Protein AF-A0A170WCL1-F1 (afdb_monomer_lite)

InterPro domains:
  IPR000413 Integrin alpha chain [PR01185] (36-60)
  IPR000413 Integrin alpha chain [PR01185] (95-116)
  IPR000413 Integrin alpha chain [PR01185] (122-141)
  IPR013517 FG-GAP repeat [PF01839] (44-70)
  IPR013517 FG-GAP repeat [PF01839] (95-117)
  IPR013519 Integrin alpha beta-propellor [PS51470] (24-79)
  IPR013519 Integrin alpha beta-propellor [PS51470] (80-143)
  IPR013519 Integrin alpha beta-propellor [SM00191] (33-86)
  IPR013519 Integrin alpha beta-propellor [SM00191] (91-137)
  IPR028994 Integrin alpha, N-terminal [G3DSA:2.130.10.130] (1-134)
  IPR028994 Integrin alpha, N-terminal [SSF69318] (4-130)

Secondary structure (DSSP, 8-state):
--TT---EEEE----SSTTHHHHSPPEEEEPPTTS-TTSEEEEEE-SSSSSS-EEEEEETTSTT-EEEEE---TT----S-SEEEEGGGGT-SSTTSEEEEEE-SSSSSS-EEEEEETTTTEEEEEEEPPP---------TT------TT---------------EEE--

Radius of gyration: 20.34 Å; chains: 1; bounding box: 49×51×59 Å

Foldseek 3Di:
DPQQFQAKDWAQDDPVDPQRRPPDGTDIEGDGGPQNKQLEKEWAQQQLPPPFIKMWIWRQRPPQIKIFIWHADPVRDTHHGLDIDDVVVVPAHSKQNYKYWDDQPPPPPGIWIWIDRVVRPDIFIWHKDDWDWDFDDDDPPPDPDPPDVPDDDDDDDGDTDRRIDTDGDD

Organism: Triatoma infestans (NCBI:txid30076)

pLDDT: mean 81.42, std 19.7, range [36.62, 98.62]

Sequence (170 aa):
FDNNGGGAIYIYLNLNSECSLKCQPPIKIIGQPESRYGIAITNLGDINKDGFEDIAVGAPYEASGKVYIYLGSRNGTITEPSQIIHGSDYNLETFGYSLSGGLDMDNNGYPDLLIGAFESSSVVLLRTRPIIELTTTAGPESALTRIDPNKTVVKEIHYQILLVLLFVSM

Structure (mmCIF, N/CA/C/O backbone):
data_AF-A0A170WCL1-F1
#
_entry.id   AF-A0A170WCL1-F1
#
loop_
_atom_site.group_PDB
_atom_site.id
_atom_site.type_symbol
_atom_site.label_atom_id
_atom_site.label_alt_id
_atom_site.label_comp_id
_atom_site.label_asym_id
_atom_site.label_entity_id
_atom_site.label_seq_id
_atom_site.pdbx_PDB_ins_code
_atom_site.Cartn_x
_atom_site.Cartn_y
_atom_site.Cartn_z
_atom_site.occupancy
_atom_site.B_iso_or_equiv
_atom_site.auth_seq_id
_atom_site.auth_comp_id
_atom_site.auth_asym_id
_atom_site.auth_atom_id
_atom_site.pdbx_PDB_model_num
ATOM 1 N N . 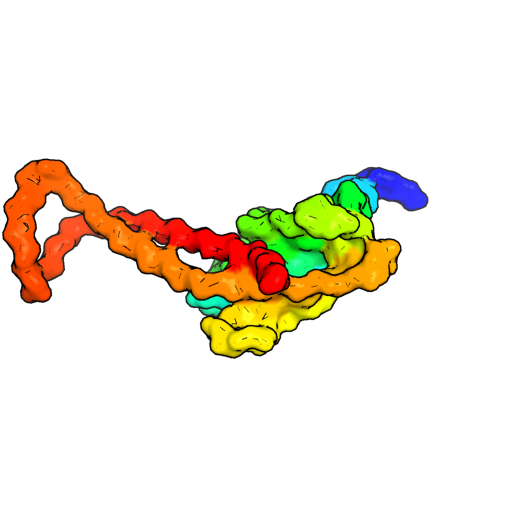PHE A 1 1 ? 20.870 10.733 -11.230 1.00 48.69 1 PHE A N 1
ATOM 2 C CA . PHE A 1 1 ? 19.953 10.273 -10.175 1.00 48.69 1 PHE A CA 1
ATOM 3 C C . PHE A 1 1 ? 20.793 9.425 -9.247 1.00 48.69 1 PHE A C 1
ATOM 5 O O . PHE A 1 1 ? 21.540 8.608 -9.771 1.00 48.69 1 PHE A O 1
ATOM 12 N N . ASP A 1 2 ? 20.825 9.703 -7.942 1.00 53.16 2 ASP A N 1
ATOM 13 C CA . ASP A 1 2 ? 21.445 8.723 -7.049 1.00 53.16 2 ASP A CA 1
ATOM 14 C C . ASP A 1 2 ? 20.539 7.484 -7.044 1.00 53.16 2 ASP A C 1
ATOM 16 O O . ASP A 1 2 ? 19.315 7.605 -7.014 1.00 53.16 2 ASP A O 1
ATOM 20 N N . ASN A 1 3 ? 21.132 6.304 -7.177 1.00 56.25 3 ASN A N 1
ATOM 21 C CA . ASN A 1 3 ? 20.412 5.032 -7.148 1.00 56.25 3 ASN A CA 1
ATOM 22 C C . ASN A 1 3 ? 20.160 4.566 -5.699 1.00 56.25 3 ASN A C 1
ATOM 24 O O . ASN A 1 3 ? 19.864 3.402 -5.453 1.00 56.25 3 ASN A O 1
ATOM 28 N N . ASN A 1 4 ? 20.288 5.468 -4.719 1.00 66.19 4 ASN A N 1
ATOM 29 C CA . ASN A 1 4 ? 20.149 5.142 -3.302 1.00 66.19 4 ASN A CA 1
ATOM 30 C C . ASN A 1 4 ? 18.749 5.487 -2.765 1.00 66.19 4 ASN A C 1
ATOM 32 O O . ASN A 1 4 ? 18.366 5.000 -1.702 1.00 66.19 4 ASN A O 1
ATOM 36 N N . GLY A 1 5 ? 17.977 6.317 -3.473 1.00 81.62 5 GLY A N 1
ATOM 37 C CA . GLY A 1 5 ? 16.616 6.691 -3.093 1.00 81.62 5 GLY A CA 1
ATOM 38 C C . GLY A 1 5 ? 15.549 5.692 -3.554 1.00 81.62 5 GLY A C 1
ATOM 39 O O . GLY A 1 5 ? 15.369 5.466 -4.747 1.00 81.62 5 GLY A O 1
ATOM 40 N N . GLY A 1 6 ? 14.780 5.147 -2.610 1.00 89.69 6 GLY A N 1
ATOM 41 C CA . GLY A 1 6 ? 13.634 4.274 -2.889 1.00 89.69 6 GLY A CA 1
ATOM 42 C C . GLY A 1 6 ? 12.323 4.977 -3.226 1.00 89.69 6 GLY A C 1
ATOM 43 O O . GLY A 1 6 ? 11.389 4.353 -3.708 1.00 89.69 6 GLY A O 1
ATOM 44 N N . GLY A 1 7 ? 12.247 6.285 -2.990 1.00 95.12 7 GLY A N 1
ATOM 45 C CA . GLY A 1 7 ? 10.975 6.991 -2.861 1.00 95.12 7 GLY A CA 1
ATOM 46 C C . GLY A 1 7 ? 10.496 7.009 -1.408 1.00 95.12 7 GLY A C 1
ATOM 47 O O . GLY A 1 7 ? 11.031 6.318 -0.536 1.00 95.12 7 GLY A O 1
ATOM 48 N N . ALA A 1 8 ? 9.542 7.887 -1.122 1.00 95.38 8 ALA A N 1
ATOM 49 C CA . ALA A 1 8 ? 8.999 8.066 0.215 1.00 95.38 8 ALA A CA 1
ATOM 50 C C . ALA A 1 8 ? 7.587 8.644 0.141 1.00 95.38 8 ALA A C 1
ATOM 52 O O . ALA A 1 8 ? 7.288 9.434 -0.756 1.00 95.38 8 ALA A O 1
ATOM 53 N N . ILE A 1 9 ? 6.767 8.315 1.137 1.00 95.19 9 ILE A N 1
ATOM 54 C CA . ILE A 1 9 ? 5.507 9.013 1.397 1.00 95.19 9 ILE A CA 1
ATOM 55 C C . ILE A 1 9 ? 5.646 9.893 2.639 1.00 95.19 9 ILE A C 1
ATOM 57 O O . ILE A 1 9 ? 6.441 9.607 3.541 1.00 95.19 9 ILE A O 1
ATOM 61 N N . TYR A 1 10 ? 4.856 10.962 2.670 1.00 93.19 10 TYR A N 1
ATOM 62 C CA . TYR A 1 10 ? 4.784 11.906 3.778 1.00 93.19 10 TYR A CA 1
ATOM 63 C C . TYR A 1 10 ? 3.326 12.043 4.204 1.00 93.19 10 TYR A C 1
ATOM 65 O O . TYR A 1 10 ? 2.481 12.419 3.393 1.00 93.19 10 TYR A O 1
ATOM 73 N N . ILE A 1 11 ? 3.033 11.744 5.467 1.00 89.88 11 ILE A N 1
ATOM 74 C CA . ILE A 1 11 ? 1.688 11.843 6.034 1.00 89.88 11 ILE A CA 1
ATOM 75 C C . ILE A 1 11 ? 1.626 13.098 6.895 1.00 89.88 11 ILE A C 1
ATOM 77 O O . ILE A 1 11 ? 2.402 13.264 7.839 1.00 89.88 11 ILE A O 1
ATOM 81 N N . TYR A 1 12 ? 0.682 13.972 6.565 1.00 88.12 12 TYR A N 1
ATOM 82 C CA . TYR A 1 12 ? 0.410 15.202 7.293 1.00 88.12 12 TYR A CA 1
ATOM 83 C C . TYR A 1 12 ? -0.936 15.071 8.002 1.00 88.12 12 TYR A C 1
ATOM 85 O O . TYR A 1 12 ? -1.974 14.964 7.352 1.00 88.12 12 TYR A O 1
ATOM 93 N N . LEU A 1 13 ? -0.923 15.080 9.334 1.00 83.69 13 LEU A N 1
ATOM 94 C CA . LEU A 1 13 ? -2.132 14.915 10.137 1.00 83.69 13 LEU A CA 1
ATOM 95 C C . LEU A 1 13 ? -2.728 16.276 10.500 1.00 83.69 13 LEU A C 1
ATOM 97 O O . LEU A 1 13 ? -2.073 17.120 11.115 1.00 83.69 13 LEU A O 1
ATOM 101 N N . ASN A 1 14 ? -3.999 16.485 10.153 1.00 81.25 14 ASN A N 1
ATOM 102 C CA . ASN A 1 14 ? -4.737 17.654 10.610 1.00 81.25 14 ASN A CA 1
ATOM 103 C C . ASN A 1 14 ? -5.439 17.363 11.945 1.00 81.25 14 ASN A C 1
ATOM 105 O O . ASN A 1 14 ? -6.555 16.856 11.973 1.00 81.25 14 ASN A O 1
ATOM 109 N N . LEU A 1 15 ? -4.790 17.712 13.055 1.00 77.56 15 LEU A N 1
ATOM 110 C CA . LEU A 1 15 ? -5.300 17.468 14.410 1.00 77.56 15 LEU A CA 1
ATOM 111 C C . LEU A 1 15 ? -6.312 18.512 14.922 1.00 77.56 15 LEU A C 1
ATOM 113 O O . LEU A 1 15 ? -6.608 18.518 16.114 1.00 77.56 15 LEU A O 1
ATOM 117 N N . ASN A 1 16 ? -6.819 19.413 14.069 1.00 71.19 16 ASN A N 1
ATOM 118 C CA . ASN A 1 16 ? -7.758 20.484 14.450 1.00 71.19 16 ASN A CA 1
ATOM 119 C C . ASN A 1 16 ? -7.308 21.328 15.666 1.00 71.19 16 ASN A C 1
ATOM 121 O O . ASN A 1 16 ? -8.126 21.927 16.361 1.00 71.19 16 ASN A O 1
ATOM 125 N N . SER A 1 17 ? -6.000 21.389 15.918 1.00 71.12 17 SER A N 1
ATOM 126 C CA . SER A 1 17 ? -5.374 22.330 16.840 1.00 71.12 17 SER A CA 1
ATOM 127 C C . SER A 1 17 ? -4.935 23.574 16.067 1.00 71.12 17 SER A C 1
ATOM 129 O O . SER A 1 17 ? -4.720 23.512 14.854 1.00 71.12 17 SER A O 1
ATOM 131 N N . GLU A 1 18 ? -4.741 24.703 16.754 1.00 69.69 18 GLU A N 1
ATOM 132 C CA . GLU A 1 18 ? -4.270 25.955 16.130 1.00 69.69 18 GLU A CA 1
ATOM 133 C C . GLU A 1 18 ? -2.926 25.804 15.378 1.00 69.69 18 GLU A C 1
ATOM 135 O O . GLU A 1 18 ? -2.538 26.690 14.617 1.00 69.69 18 GLU A O 1
ATOM 140 N N . CYS A 1 19 ? -2.222 24.674 15.538 1.00 69.00 19 CYS A N 1
ATOM 141 C CA . CYS A 1 19 ? -0.988 24.377 14.825 1.00 69.00 19 CYS A CA 1
ATOM 142 C C . CYS A 1 19 ? -0.841 22.898 14.409 1.00 69.00 19 CYS A C 1
ATOM 144 O O . CYS A 1 19 ? 0.097 22.222 14.828 1.00 69.00 19 CYS A O 1
ATOM 146 N N . SER A 1 20 ? -1.738 22.380 13.566 1.00 67.50 20 SER A N 1
ATOM 147 C CA . SER A 1 20 ? -1.644 20.994 13.077 1.00 67.50 20 SER A CA 1
ATOM 148 C C . SER A 1 20 ? -0.517 20.788 12.048 1.00 67.50 20 SER A C 1
ATOM 150 O O . SER A 1 20 ? 0.471 20.119 12.333 1.00 67.50 20 SER A O 1
ATOM 152 N N . LEU A 1 21 ? -0.598 21.432 10.878 1.00 70.31 21 LEU A N 1
ATOM 153 C CA . LEU A 1 21 ? 0.329 21.199 9.753 1.00 70.31 21 LEU A CA 1
ATOM 154 C C . LEU A 1 21 ? 1.689 21.909 9.871 1.00 70.31 21 LEU A C 1
ATOM 156 O O . LEU A 1 21 ? 2.626 21.564 9.156 1.00 70.31 21 LEU A O 1
ATOM 160 N N . LYS A 1 22 ? 1.798 22.935 10.724 1.00 71.50 22 LYS A N 1
ATOM 161 C CA . LYS A 1 22 ? 3.018 23.757 10.850 1.00 71.50 22 LYS A CA 1
ATOM 162 C C . LYS A 1 22 ? 3.944 23.320 11.984 1.00 71.50 22 LYS A C 1
ATOM 164 O O . LYS A 1 22 ? 5.143 23.556 11.886 1.00 71.50 22 LYS A O 1
ATOM 169 N N . CYS A 1 23 ? 3.402 22.736 13.054 1.00 74.06 23 CYS A N 1
ATOM 170 C CA . CYS A 1 23 ? 4.167 22.431 14.266 1.00 74.06 23 CYS A CA 1
ATOM 171 C C . CYS A 1 23 ? 4.523 20.951 14.417 1.00 74.06 23 CYS A C 1
ATOM 173 O O . CYS A 1 23 ? 5.372 20.629 15.246 1.00 74.06 23 CYS A O 1
ATOM 175 N N . GLN A 1 24 ? 3.898 20.054 13.650 1.00 78.88 24 GLN A N 1
ATOM 176 C CA . GLN A 1 24 ? 4.225 18.634 13.690 1.00 78.88 24 GLN A CA 1
ATOM 177 C C . GLN A 1 24 ? 4.980 18.220 12.426 1.00 78.88 24 GLN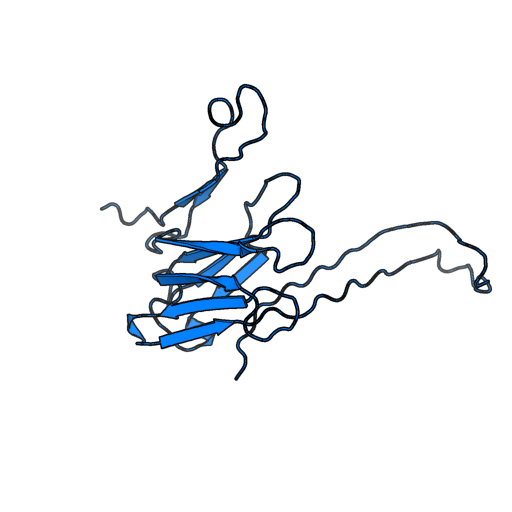 A C 1
ATOM 179 O O . GLN A 1 24 ? 4.509 18.499 11.320 1.00 78.88 24 GLN A O 1
ATOM 184 N N . PRO A 1 25 ? 6.152 17.574 12.559 1.00 85.31 25 PRO A N 1
ATOM 185 C CA . PRO A 1 25 ? 6.816 16.991 11.406 1.00 85.31 25 PRO A CA 1
ATOM 186 C C . PRO A 1 25 ? 5.922 15.895 10.802 1.00 85.31 25 PRO A C 1
ATOM 188 O O . PRO A 1 25 ? 5.272 15.164 11.554 1.00 85.31 25 PRO A O 1
ATOM 191 N N . PRO A 1 26 ? 5.882 15.758 9.465 1.00 88.75 26 PRO A N 1
ATOM 192 C CA . PRO A 1 26 ? 5.130 14.683 8.842 1.00 88.75 26 PRO A CA 1
ATOM 193 C C . PRO A 1 26 ? 5.733 13.330 9.210 1.00 88.75 26 PRO A C 1
ATOM 195 O O . PRO A 1 26 ? 6.951 13.196 9.375 1.00 88.75 26 PRO A O 1
ATOM 198 N N . ILE A 1 27 ? 4.887 12.306 9.253 1.00 89.44 27 ILE A N 1
ATOM 199 C CA . ILE A 1 27 ? 5.366 10.926 9.299 1.00 89.44 27 ILE A CA 1
ATOM 200 C C . ILE A 1 27 ? 5.972 10.631 7.928 1.00 89.44 27 ILE A C 1
ATOM 202 O O . ILE A 1 27 ? 5.307 10.785 6.904 1.00 89.44 27 ILE A O 1
ATOM 206 N N . LYS A 1 28 ? 7.247 10.241 7.906 1.00 92.56 28 LYS A N 1
ATOM 207 C CA . LYS A 1 28 ? 7.979 9.898 6.686 1.00 92.56 28 LYS A CA 1
ATOM 208 C C . LYS A 1 28 ? 8.219 8.396 6.647 1.00 92.56 28 LYS A C 1
ATOM 210 O O . LYS A 1 28 ? 8.882 7.868 7.535 1.00 92.56 28 LYS A O 1
ATOM 215 N N . ILE A 1 29 ? 7.758 7.747 5.583 1.00 93.94 29 ILE A N 1
ATOM 216 C CA . ILE A 1 29 ? 8.002 6.322 5.329 1.00 93.94 29 ILE A CA 1
ATOM 217 C C . ILE A 1 29 ? 8.821 6.209 4.048 1.00 93.94 29 ILE A C 1
ATOM 219 O O . ILE A 1 29 ? 8.459 6.799 3.030 1.00 93.94 29 ILE A O 1
ATOM 223 N N . ILE A 1 30 ? 9.942 5.495 4.116 1.00 94.38 30 ILE A N 1
ATOM 224 C CA . ILE A 1 30 ? 10.918 5.370 3.029 1.00 94.38 30 ILE A CA 1
ATOM 225 C C . ILE A 1 30 ? 10.843 3.948 2.475 1.00 94.38 30 ILE A C 1
ATOM 227 O O . ILE A 1 30 ? 10.903 2.993 3.246 1.00 94.38 30 ILE A O 1
ATOM 231 N N . GLY A 1 31 ? 10.729 3.815 1.155 1.00 95.00 31 GLY A N 1
ATOM 232 C CA . GLY A 1 31 ? 10.762 2.511 0.494 1.00 95.00 31 GLY A CA 1
ATOM 233 C C . GLY A 1 31 ? 12.174 1.999 0.237 1.00 95.00 31 GLY A C 1
ATOM 234 O O . GLY A 1 31 ? 13.159 2.724 0.404 1.00 95.00 31 GLY A O 1
ATOM 235 N N . GLN A 1 32 ? 12.276 0.750 -0.221 1.00 94.94 32 GLN A N 1
ATOM 236 C CA . GLN A 1 32 ? 13.562 0.165 -0.607 1.00 94.94 32 GLN A CA 1
ATOM 237 C C . GLN A 1 32 ? 14.193 0.932 -1.775 1.00 94.94 32 GLN A C 1
ATOM 239 O O . GLN A 1 32 ? 13.450 1.430 -2.624 1.00 94.94 32 GLN A O 1
ATOM 244 N N . PRO A 1 33 ? 15.531 1.020 -1.866 1.00 95.12 33 PRO A N 1
ATOM 245 C CA . PRO A 1 33 ? 16.216 1.658 -2.990 1.00 95.12 33 PRO A CA 1
ATOM 246 C C . PRO A 1 33 ? 15.674 1.206 -4.351 1.00 95.12 33 PRO A C 1
ATOM 248 O O . PRO A 1 33 ? 15.312 0.046 -4.523 1.00 95.12 33 PRO A O 1
ATOM 251 N N . GLU A 1 34 ? 15.585 2.141 -5.299 1.00 93.88 34 GLU A N 1
ATOM 252 C CA . GLU A 1 34 ? 15.120 1.910 -6.679 1.00 93.88 34 GLU A CA 1
ATOM 253 C C . GLU A 1 34 ? 13.654 1.440 -6.843 1.00 93.88 34 GLU A C 1
ATOM 255 O O . GLU A 1 34 ? 13.166 1.371 -7.968 1.00 93.88 34 GLU A O 1
ATOM 260 N N . SER A 1 35 ? 12.898 1.229 -5.758 1.00 96.44 35 SER A N 1
ATOM 261 C CA . SER A 1 35 ? 11.514 0.720 -5.808 1.00 96.44 35 SER A CA 1
ATOM 262 C C . SER A 1 35 ? 10.473 1.681 -6.398 1.00 96.44 35 SER A C 1
ATOM 264 O O . SER A 1 35 ? 9.399 1.259 -6.841 1.00 96.44 35 SER A O 1
ATOM 266 N N . ARG A 1 36 ? 10.776 2.986 -6.372 1.00 96.31 36 ARG A N 1
ATO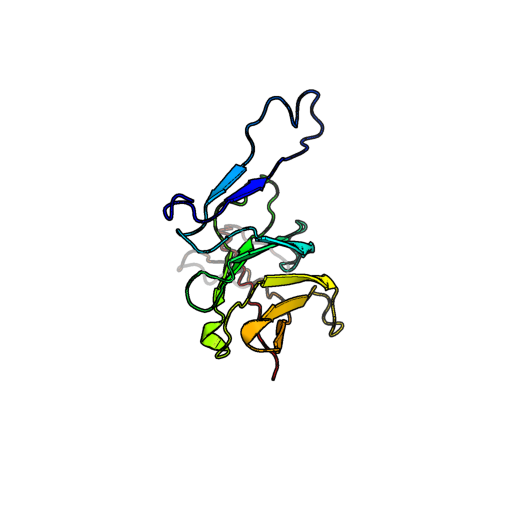M 267 C CA . ARG A 1 36 ? 9.821 4.090 -6.584 1.00 96.31 36 ARG A CA 1
ATOM 268 C C . ARG A 1 36 ? 8.579 3.980 -5.698 1.00 96.31 36 ARG A C 1
ATOM 270 O O . ARG A 1 36 ? 7.467 4.296 -6.120 1.00 96.31 36 ARG A O 1
ATOM 277 N N . TYR A 1 37 ? 8.787 3.545 -4.465 1.00 97.69 37 TYR A N 1
ATOM 278 C CA . TYR A 1 37 ? 7.786 3.544 -3.417 1.00 97.69 37 TYR A CA 1
ATOM 279 C C . TYR A 1 37 ? 7.113 4.918 -3.287 1.00 97.69 37 TYR A C 1
ATOM 281 O O . TYR A 1 37 ? 7.783 5.953 -3.189 1.00 97.69 37 TYR A O 1
ATOM 289 N N . GLY A 1 38 ? 5.780 4.924 -3.283 1.00 97.50 38 GLY A N 1
ATOM 290 C CA . GLY A 1 38 ? 4.974 6.144 -3.202 1.00 97.50 38 GLY A CA 1
ATOM 291 C C . GLY A 1 38 ? 4.569 6.740 -4.551 1.00 97.50 38 GLY A C 1
ATOM 292 O O . GLY A 1 38 ? 3.951 7.800 -4.563 1.00 97.50 38 GLY A O 1
ATOM 293 N N . ILE A 1 39 ? 4.879 6.090 -5.681 1.00 96.88 39 ILE A N 1
ATOM 294 C CA . ILE A 1 39 ? 4.445 6.559 -7.011 1.00 96.88 39 ILE A CA 1
ATOM 295 C C . ILE A 1 39 ? 2.923 6.482 -7.203 1.00 96.88 39 ILE A C 1
ATOM 297 O O . ILE A 1 39 ? 2.352 7.297 -7.924 1.00 96.88 39 ILE A O 1
ATOM 301 N N . ALA A 1 40 ? 2.272 5.533 -6.528 1.00 98.25 40 ALA A N 1
ATOM 302 C CA . ALA A 1 40 ? 0.826 5.397 -6.463 1.00 98.25 40 ALA A CA 1
ATOM 303 C C . ALA A 1 40 ? 0.391 5.295 -5.001 1.00 98.25 40 ALA A C 1
ATOM 305 O O . ALA A 1 40 ? 1.000 4.567 -4.215 1.00 98.25 40 ALA A O 1
ATOM 306 N N . ILE A 1 41 ? -0.664 6.027 -4.649 1.00 98.00 41 ILE A N 1
ATOM 307 C CA . ILE A 1 41 ? -1.286 6.016 -3.324 1.00 98.00 41 ILE A CA 1
ATOM 308 C C . ILE A 1 41 ? -2.796 6.049 -3.536 1.00 98.00 41 ILE A C 1
ATOM 310 O O . ILE A 1 41 ? -3.282 6.808 -4.376 1.00 98.00 41 ILE A O 1
ATOM 314 N N . THR A 1 42 ? -3.542 5.246 -2.783 1.00 97.81 42 THR A N 1
ATOM 315 C CA . THR A 1 42 ? -5.007 5.297 -2.788 1.00 97.81 42 THR A CA 1
ATOM 316 C C . THR A 1 42 ? -5.561 5.144 -1.375 1.00 97.81 42 THR A C 1
ATOM 318 O O . THR A 1 42 ? -4.949 4.491 -0.527 1.00 97.81 42 THR A O 1
ATOM 321 N N . ASN A 1 43 ? -6.707 5.776 -1.133 1.00 96.25 43 ASN A N 1
ATOM 322 C CA . ASN A 1 43 ? -7.514 5.554 0.059 1.00 96.25 43 ASN A CA 1
ATOM 323 C C . ASN A 1 43 ? -8.264 4.228 -0.128 1.00 96.25 43 ASN A C 1
ATOM 325 O O . ASN A 1 43 ? -8.906 4.025 -1.159 1.00 96.25 43 ASN A O 1
ATOM 329 N N . LEU A 1 44 ? -8.136 3.315 0.830 1.00 95.44 44 LEU A N 1
ATOM 330 C CA . LEU A 1 44 ? -8.796 2.013 0.786 1.00 95.44 44 LEU A CA 1
ATOM 331 C C . LEU A 1 44 ? -10.167 2.027 1.467 1.00 95.44 44 LEU A C 1
ATOM 333 O O . LEU A 1 44 ? -10.874 1.031 1.403 1.00 95.44 44 LEU A O 1
ATOM 337 N N . GLY A 1 45 ? -10.566 3.131 2.095 1.00 94.62 45 GLY A N 1
ATOM 338 C CA . GLY A 1 45 ? -11.623 3.136 3.095 1.00 94.62 45 GLY A CA 1
ATOM 339 C C . GLY A 1 45 ? -11.201 2.344 4.331 1.00 94.62 45 GLY A C 1
ATOM 340 O O . GLY A 1 45 ? -10.024 2.072 4.534 1.00 94.62 45 GLY A O 1
ATOM 341 N N . ASP A 1 46 ? -12.171 1.984 5.158 1.00 93.06 46 ASP A N 1
ATOM 342 C CA . ASP A 1 46 ? -11.969 1.159 6.350 1.00 93.06 46 ASP A CA 1
ATOM 343 C C . ASP A 1 46 ? -12.114 -0.329 5.966 1.00 93.06 46 ASP A C 1
ATOM 345 O O . ASP A 1 46 ? -13.225 -0.887 5.965 1.00 93.06 46 ASP A O 1
ATOM 349 N N . ILE A 1 47 ? -11.004 -0.943 5.529 1.00 92.25 47 ILE A N 1
ATOM 350 C CA . ILE A 1 47 ? -10.957 -2.346 5.081 1.00 92.25 47 ILE A CA 1
ATOM 351 C C . ILE A 1 47 ? -10.962 -3.312 6.257 1.00 92.25 47 ILE A C 1
ATOM 353 O O . ILE A 1 47 ? -11.261 -4.493 6.066 1.00 92.25 47 ILE A O 1
ATOM 357 N N . ASN A 1 48 ? -10.660 -2.830 7.465 1.00 89.00 48 ASN A N 1
ATOM 358 C CA . ASN A 1 48 ? -10.654 -3.653 8.663 1.00 89.00 48 ASN A CA 1
ATOM 359 C C . ASN A 1 48 ? -11.861 -3.449 9.607 1.00 89.00 48 ASN A C 1
ATOM 361 O O . ASN A 1 48 ? -12.023 -4.200 10.571 1.00 89.00 48 ASN A O 1
ATOM 365 N N . LYS A 1 49 ? -12.742 -2.501 9.281 1.00 90.00 49 LYS A N 1
ATOM 366 C CA . LYS A 1 49 ? -13.933 -2.092 10.042 1.00 90.00 49 LYS A CA 1
ATOM 367 C C . LYS A 1 49 ? -13.633 -1.636 11.469 1.00 90.00 49 LYS A C 1
ATOM 369 O O . LYS A 1 49 ? -14.478 -1.810 12.351 1.00 90.00 49 LYS A O 1
ATOM 374 N N . ASP A 1 50 ? -12.462 -1.051 11.709 1.00 88.81 50 ASP A N 1
ATOM 375 C CA . ASP A 1 50 ? -12.084 -0.534 13.029 1.00 88.81 50 ASP A CA 1
ATOM 376 C C . ASP A 1 50 ? -12.485 0.938 13.261 1.00 88.81 50 ASP A C 1
ATOM 378 O O . ASP A 1 50 ? -12.330 1.472 14.369 1.00 88.81 50 ASP A O 1
ATOM 382 N N . GLY A 1 51 ? -13.067 1.578 12.244 1.00 91.12 51 GLY A N 1
ATOM 383 C CA . GLY A 1 51 ? -13.501 2.969 12.253 1.00 91.12 51 GLY A CA 1
ATOM 384 C C . GLY A 1 51 ? -12.449 3.963 11.758 1.00 91.12 51 GLY A C 1
ATOM 385 O O . GLY A 1 51 ? -12.701 5.171 11.840 1.00 91.12 51 GLY A O 1
ATOM 386 N N . PHE A 1 52 ? -11.299 3.504 11.260 1.00 91.56 52 PHE A N 1
ATOM 387 C CA . PHE A 1 52 ? -10.254 4.337 10.670 1.00 91.56 52 PHE A CA 1
ATOM 388 C C . PHE A 1 52 ? -10.034 3.972 9.199 1.00 91.56 52 PHE A C 1
ATOM 390 O O . PHE A 1 52 ? -10.101 2.819 8.807 1.00 91.56 52 PHE A O 1
ATOM 397 N N . GLU A 1 53 ? -9.799 4.979 8.355 1.00 93.00 53 GLU A N 1
ATOM 398 C CA . GLU A 1 53 ? -9.506 4.727 6.942 1.00 93.00 53 GLU A CA 1
ATOM 399 C C . GLU A 1 53 ? -8.058 4.265 6.747 1.00 93.00 53 GLU A C 1
ATOM 401 O O . GLU A 1 53 ? -7.122 4.802 7.350 1.00 93.00 53 GLU A O 1
ATOM 406 N N . ASP A 1 54 ? -7.893 3.322 5.830 1.00 94.50 54 ASP A N 1
ATOM 407 C CA . ASP A 1 54 ? -6.649 2.654 5.486 1.00 94.50 54 ASP A CA 1
ATOM 408 C C . ASP A 1 54 ? -6.105 3.168 4.144 1.00 94.50 54 ASP A C 1
ATOM 410 O O . ASP A 1 54 ? -6.821 3.760 3.326 1.00 94.50 54 ASP A O 1
ATOM 414 N N . ILE A 1 55 ? -4.818 2.935 3.878 1.00 96.19 55 ILE A N 1
ATOM 415 C CA . ILE A 1 55 ? -4.176 3.344 2.620 1.00 96.19 55 ILE A CA 1
ATOM 416 C C . ILE A 1 55 ? -3.374 2.208 1.986 1.00 96.19 55 ILE A C 1
ATOM 418 O O . ILE A 1 55 ? -2.790 1.367 2.672 1.00 96.19 55 ILE A O 1
ATOM 422 N N . ALA A 1 56 ? -3.290 2.230 0.655 1.00 97.94 56 ALA A N 1
ATOM 423 C CA . ALA A 1 56 ? -2.368 1.401 -0.113 1.00 97.94 56 ALA A CA 1
ATOM 424 C C . ALA A 1 56 ? -1.313 2.261 -0.810 1.00 97.94 56 ALA A C 1
ATOM 426 O O . ALA A 1 56 ? -1.624 3.331 -1.341 1.00 97.94 56 ALA A O 1
ATOM 427 N N . VAL A 1 57 ? -0.075 1.767 -0.845 1.00 98.44 57 VAL A N 1
ATOM 428 C CA . VAL A 1 57 ? 1.070 2.438 -1.471 1.00 98.44 57 VAL A CA 1
ATOM 429 C C . VAL A 1 57 ? 1.787 1.492 -2.426 1.00 98.44 57 VAL A C 1
ATOM 431 O O . VAL A 1 57 ? 2.156 0.379 -2.055 1.00 98.44 57 VAL A O 1
ATOM 434 N N . GLY A 1 58 ? 1.998 1.942 -3.660 1.00 98.56 58 GLY A N 1
ATOM 435 C CA . GLY A 1 58 ? 2.668 1.184 -4.711 1.00 98.56 58 GLY A CA 1
ATOM 436 C C . GLY A 1 58 ? 4.184 1.379 -4.727 1.00 98.56 58 GLY A C 1
ATOM 437 O O . GLY A 1 58 ? 4.684 2.494 -4.546 1.00 98.56 58 GLY A O 1
ATOM 438 N N . ALA A 1 59 ? 4.900 0.291 -4.999 1.00 98.50 59 ALA A N 1
ATOM 439 C CA . ALA A 1 59 ? 6.342 0.224 -5.217 1.00 98.50 59 ALA A CA 1
ATOM 440 C C . ALA A 1 59 ? 6.631 -0.682 -6.431 1.00 98.50 59 ALA A C 1
ATOM 442 O O . ALA A 1 59 ? 7.119 -1.806 -6.277 1.00 98.50 59 ALA A O 1
ATOM 443 N N . PRO A 1 60 ? 6.269 -0.239 -7.649 1.00 98.38 60 PRO A N 1
ATOM 444 C CA . PRO A 1 60 ? 6.227 -1.099 -8.832 1.00 98.38 60 PRO A CA 1
ATOM 445 C C . PRO A 1 60 ? 7.583 -1.637 -9.284 1.00 98.38 60 PRO A C 1
ATOM 447 O O . PRO A 1 60 ? 7.611 -2.587 -10.053 1.00 98.38 60 PRO A O 1
ATOM 450 N N . TYR A 1 61 ? 8.692 -1.061 -8.816 1.00 97.56 61 TYR A N 1
ATOM 451 C CA . TYR A 1 61 ? 10.039 -1.504 -9.183 1.00 97.56 61 TYR A CA 1
ATOM 452 C C . TYR A 1 61 ? 10.765 -2.211 -8.028 1.00 97.56 61 TYR A C 1
ATOM 454 O O . TYR A 1 61 ? 11.958 -2.485 -8.122 1.00 97.56 61 TYR A O 1
ATOM 462 N N . GLU A 1 62 ? 10.074 -2.511 -6.920 1.00 97.38 62 GLU A N 1
ATOM 463 C CA . GLU A 1 62 ? 10.624 -3.399 -5.895 1.00 97.38 62 GLU A CA 1
ATOM 464 C C . GLU A 1 62 ? 10.422 -4.861 -6.305 1.00 97.38 62 GLU A C 1
ATOM 466 O O . GLU A 1 62 ? 9.323 -5.403 -6.169 1.00 97.38 62 GLU A O 1
ATOM 471 N N . ALA A 1 63 ? 11.486 -5.506 -6.795 1.00 96.62 63 ALA A N 1
ATOM 472 C CA . ALA A 1 63 ? 11.392 -6.802 -7.471 1.00 96.62 63 ALA A CA 1
ATOM 473 C C . ALA A 1 63 ? 10.388 -6.722 -8.639 1.00 96.62 63 ALA A C 1
ATOM 475 O O . ALA A 1 63 ? 10.549 -5.856 -9.491 1.00 96.62 63 ALA A O 1
ATOM 476 N N . SER A 1 64 ? 9.353 -7.567 -8.669 1.00 97.62 64 SER A N 1
ATOM 477 C CA . SER A 1 64 ? 8.326 -7.546 -9.722 1.00 97.62 64 SER A CA 1
ATOM 478 C C . SER A 1 64 ? 7.173 -6.555 -9.448 1.00 97.62 64 SER A C 1
ATOM 480 O O . SER A 1 64 ? 6.167 -6.495 -10.162 1.00 97.62 64 SER A O 1
ATOM 482 N N . GLY A 1 65 ? 7.320 -5.754 -8.391 1.00 98.38 65 GLY A N 1
ATOM 483 C CA . GLY A 1 65 ? 6.347 -4.782 -7.917 1.00 98.38 65 GLY A CA 1
ATOM 484 C C . GLY A 1 65 ? 5.649 -5.230 -6.636 1.00 98.38 65 GLY A C 1
ATOM 485 O O . GLY A 1 65 ? 5.325 -6.407 -6.445 1.00 98.38 65 GLY A O 1
ATOM 486 N N . LYS A 1 66 ? 5.426 -4.276 -5.732 1.00 98.44 66 LYS A N 1
ATOM 487 C CA . LYS A 1 66 ? 4.755 -4.498 -4.448 1.00 98.44 66 LYS A CA 1
ATOM 488 C C . LYS A 1 66 ? 3.693 -3.447 -4.175 1.00 98.44 66 LYS A C 1
ATOM 490 O O . LYS A 1 66 ? 3.811 -2.296 -4.599 1.00 98.44 66 LYS A O 1
ATOM 495 N N . VAL A 1 67 ? 2.692 -3.841 -3.393 1.00 98.50 67 VAL A N 1
ATOM 496 C CA . VAL A 1 67 ? 1.713 -2.931 -2.789 1.00 98.50 67 VAL A CA 1
ATOM 497 C C . VAL A 1 67 ? 1.715 -3.122 -1.279 1.00 98.50 67 VAL A C 1
ATOM 499 O O . VAL A 1 67 ? 1.574 -4.238 -0.783 1.00 98.50 67 VAL A O 1
ATOM 502 N N . TYR A 1 68 ? 1.894 -2.025 -0.556 1.00 97.88 68 TYR A N 1
ATOM 503 C CA . TYR A 1 68 ? 1.924 -1.973 0.900 1.00 97.88 68 TYR A CA 1
ATOM 504 C C . TYR A 1 68 ? 0.576 -1.499 1.414 1.00 97.88 68 TYR A C 1
ATOM 506 O O . TYR A 1 68 ? 0.082 -0.471 0.954 1.00 97.88 68 TYR A O 1
ATOM 514 N N . ILE A 1 69 ? 0.008 -2.227 2.371 1.00 96.62 69 ILE A N 1
ATOM 515 C CA . ILE A 1 69 ? -1.264 -1.898 3.008 1.00 96.62 69 ILE A CA 1
ATOM 516 C C . ILE A 1 69 ? -0.993 -1.402 4.411 1.00 96.62 69 ILE A C 1
ATOM 518 O O . ILE A 1 69 ? -0.352 -2.071 5.222 1.00 96.62 69 ILE A O 1
ATOM 522 N N . TYR A 1 70 ? -1.524 -0.237 4.706 1.00 95.38 70 TYR A N 1
ATOM 523 C CA . TYR A 1 70 ? -1.283 0.488 5.929 1.00 95.38 70 TYR A CA 1
ATOM 524 C C . TYR A 1 70 ? -2.620 0.770 6.592 1.00 95.38 70 TYR A C 1
ATOM 526 O O . TYR A 1 70 ? -3.450 1.469 6.011 1.00 95.38 70 TYR A O 1
ATOM 534 N N . LEU A 1 71 ? -2.811 0.220 7.789 1.00 92.62 71 LEU A N 1
ATOM 535 C CA . LEU A 1 71 ? -4.055 0.417 8.518 1.00 92.62 71 LEU A CA 1
ATOM 536 C C . LEU A 1 71 ? -4.046 1.762 9.231 1.00 92.62 71 LEU A C 1
ATOM 538 O O . LEU A 1 71 ? -3.031 2.161 9.815 1.00 92.62 71 LEU A O 1
ATOM 542 N N . GLY A 1 72 ? -5.183 2.441 9.175 1.00 90.94 72 GLY A N 1
ATOM 543 C CA . GLY A 1 72 ? -5.462 3.617 9.966 1.00 90.94 72 GLY A CA 1
ATOM 544 C C . GLY A 1 72 ? -5.435 3.298 11.456 1.00 90.94 72 GLY A C 1
ATOM 545 O O . GLY A 1 72 ? -5.542 2.159 11.901 1.00 90.94 72 GLY A O 1
ATOM 546 N N . SER A 1 73 ? -5.254 4.329 12.274 1.00 87.50 73 SER A N 1
ATOM 547 C CA . SER A 1 73 ? -5.457 4.190 13.712 1.00 87.50 73 SER A CA 1
ATOM 548 C C . SER A 1 73 ? -5.840 5.520 14.332 1.00 87.50 73 SER A C 1
ATOM 550 O O . SER A 1 73 ? -5.487 6.591 13.829 1.00 87.50 73 SER A O 1
ATOM 552 N N . ARG A 1 74 ? -6.483 5.459 15.502 1.00 82.56 74 ARG A N 1
ATOM 553 C CA . ARG A 1 74 ? -6.807 6.644 16.316 1.00 82.56 74 ARG A CA 1
ATOM 554 C C . ARG A 1 74 ? -5.607 7.549 16.569 1.00 82.56 74 ARG A C 1
ATOM 556 O O . ARG A 1 74 ? -5.758 8.762 16.668 1.00 82.56 74 ARG A O 1
ATOM 563 N N . ASN A 1 75 ? -4.429 6.952 16.711 1.00 77.19 75 ASN A N 1
ATOM 564 C CA . ASN A 1 75 ? -3.213 7.679 17.042 1.00 77.19 75 ASN A CA 1
ATOM 565 C C . ASN A 1 75 ? -2.584 8.345 15.808 1.00 77.19 75 ASN A C 1
ATOM 567 O O . ASN A 1 75 ? -1.604 9.069 15.954 1.00 77.19 75 ASN A O 1
ATOM 571 N N . GLY A 1 76 ? -3.113 8.092 14.603 1.00 70.12 76 GLY A N 1
ATOM 572 C CA . GLY A 1 76 ? -2.588 8.604 13.336 1.00 70.12 76 GLY A CA 1
ATOM 573 C C . GLY A 1 76 ? -1.233 8.015 12.936 1.00 70.12 76 GLY A C 1
ATOM 574 O O . GLY A 1 76 ? -0.705 8.348 11.877 1.00 70.12 76 GLY A O 1
ATOM 575 N N . THR A 1 77 ? -0.657 7.142 13.765 1.00 66.44 77 THR A N 1
ATOM 576 C CA . THR A 1 77 ? 0.619 6.490 13.492 1.00 66.44 77 THR A CA 1
ATOM 577 C C . THR A 1 77 ? 0.394 5.334 12.538 1.00 66.44 77 THR A C 1
ATOM 579 O O . THR A 1 77 ? -0.194 4.319 12.903 1.00 66.44 77 THR A O 1
ATOM 582 N N . ILE A 1 78 ? 0.906 5.508 11.329 1.00 75.69 78 ILE A N 1
ATOM 583 C CA . ILE A 1 78 ? 0.918 4.517 10.269 1.00 75.69 78 ILE A CA 1
ATOM 584 C C . ILE A 1 78 ? 2.374 4.419 9.819 1.00 75.69 78 ILE A C 1
ATOM 586 O O . ILE A 1 78 ? 2.832 5.247 9.038 1.00 75.69 78 ILE A O 1
ATOM 590 N N . THR A 1 79 ? 3.148 3.501 10.393 1.00 81.25 79 THR A N 1
ATOM 591 C CA . THR A 1 79 ? 4.582 3.367 10.059 1.00 81.25 79 THR A CA 1
ATOM 592 C C . THR A 1 79 ? 4.925 2.002 9.495 1.00 81.25 79 THR A C 1
ATOM 594 O O . THR A 1 79 ? 5.764 1.918 8.605 1.00 81.25 79 THR A O 1
ATOM 597 N N . GLU A 1 80 ? 4.238 0.957 9.952 1.00 90.88 80 GLU A N 1
ATOM 598 C CA . GLU A 1 80 ? 4.463 -0.413 9.505 1.00 90.88 80 GLU A CA 1
ATOM 599 C C . GLU A 1 80 ? 3.297 -0.900 8.639 1.00 90.88 80 GLU A C 1
ATOM 601 O O . GLU A 1 80 ? 2.136 -0.645 8.981 1.00 90.88 80 GLU A O 1
ATOM 606 N N . PRO A 1 81 ? 3.575 -1.590 7.521 1.00 93.75 81 PRO A N 1
ATOM 607 C CA . PRO A 1 81 ? 2.527 -2.190 6.715 1.00 93.75 81 PRO A CA 1
ATOM 608 C C . PRO A 1 81 ? 1.895 -3.370 7.465 1.00 93.75 81 PRO A C 1
ATOM 610 O O . PRO A 1 81 ? 2.588 -4.221 8.019 1.00 93.75 81 PRO A O 1
ATOM 613 N N . SER A 1 82 ? 0.568 -3.447 7.439 1.00 93.00 82 SER A N 1
ATOM 614 C CA . SER A 1 82 ? -0.199 -4.600 7.933 1.00 93.00 82 SER A CA 1
ATOM 615 C C . SER A 1 82 ? -0.136 -5.794 6.980 1.00 93.00 82 SER A C 1
ATOM 617 O O . SER A 1 82 ? -0.185 -6.945 7.410 1.00 93.00 82 SER A O 1
ATOM 619 N N . GLN A 1 83 ? -0.002 -5.517 5.682 1.00 94.38 83 GLN A N 1
ATOM 620 C CA . GLN A 1 83 ? 0.108 -6.509 4.624 1.00 94.38 83 GLN A CA 1
ATOM 621 C C . GLN A 1 83 ? 1.014 -5.964 3.517 1.00 94.38 83 GLN A C 1
ATOM 623 O O . GLN A 1 83 ? 0.997 -4.772 3.201 1.00 94.38 83 GLN A O 1
ATOM 628 N N . ILE A 1 84 ? 1.799 -6.851 2.910 1.00 96.69 84 ILE A N 1
ATOM 629 C CA . ILE A 1 84 ? 2.555 -6.576 1.688 1.00 96.69 84 ILE A CA 1
ATOM 630 C C . ILE A 1 84 ? 2.086 -7.578 0.642 1.00 96.69 84 ILE A C 1
ATOM 632 O O . ILE A 1 84 ? 2.016 -8.777 0.909 1.00 96.69 84 ILE A O 1
ATOM 636 N N . ILE A 1 85 ? 1.740 -7.075 -0.535 1.00 97.00 85 ILE A N 1
ATOM 637 C CA . ILE A 1 85 ? 1.210 -7.860 -1.645 1.00 97.00 85 ILE A CA 1
ATOM 638 C C . ILE A 1 85 ? 2.255 -7.863 -2.748 1.00 97.00 85 ILE A C 1
ATOM 640 O O . ILE A 1 85 ? 2.689 -6.799 -3.197 1.00 97.00 85 ILE A O 1
ATOM 644 N N . HIS A 1 86 ? 2.673 -9.054 -3.163 1.00 97.56 86 HIS A N 1
ATOM 645 C CA . HIS A 1 86 ? 3.784 -9.235 -4.083 1.00 97.56 86 HIS A CA 1
ATOM 646 C C . HIS A 1 86 ? 3.267 -9.522 -5.493 1.00 97.56 86 HIS A C 1
ATOM 648 O O . HIS A 1 86 ? 2.497 -10.457 -5.697 1.00 97.56 86 HIS A O 1
ATOM 654 N N . GLY A 1 87 ? 3.737 -8.771 -6.493 1.00 97.25 87 GLY A N 1
ATOM 655 C CA . GLY A 1 87 ? 3.425 -9.047 -7.899 1.00 97.25 87 GLY A CA 1
ATOM 656 C C . GLY A 1 87 ? 3.858 -10.449 -8.339 1.00 97.25 87 GLY A C 1
ATOM 657 O O . GLY A 1 87 ? 3.218 -11.061 -9.195 1.00 97.25 87 GLY A O 1
ATOM 658 N N . SER A 1 88 ? 4.897 -10.996 -7.700 1.00 97.19 88 SER A N 1
ATOM 659 C CA . SER A 1 88 ? 5.424 -12.337 -7.959 1.00 97.19 88 SER A CA 1
ATOM 660 C C . SER A 1 88 ? 4.419 -13.441 -7.653 1.00 97.19 88 SER A C 1
ATOM 662 O O . SER A 1 88 ? 4.440 -14.469 -8.324 1.00 97.19 88 SER A O 1
ATOM 664 N N . ASP A 1 89 ? 3.500 -13.219 -6.709 1.00 95.56 89 ASP A N 1
ATOM 665 C CA . ASP A 1 89 ? 2.447 -14.187 -6.370 1.00 95.56 89 ASP A CA 1
ATOM 666 C C . ASP A 1 89 ? 1.455 -14.374 -7.534 1.00 95.56 89 ASP A C 1
ATOM 668 O O . ASP A 1 89 ? 0.732 -15.368 -7.596 1.00 95.56 89 ASP A O 1
ATOM 672 N N . TYR A 1 90 ? 1.461 -13.438 -8.491 1.00 94.12 90 TYR A N 1
ATOM 673 C CA . TYR A 1 90 ? 0.602 -13.413 -9.674 1.00 94.12 90 TYR A CA 1
ATOM 674 C C . TYR A 1 90 ? 1.382 -13.505 -10.994 1.00 94.12 90 TYR A C 1
ATOM 676 O O . TYR A 1 90 ? 0.776 -13.416 -12.059 1.00 94.12 90 TYR A O 1
ATOM 684 N N . ASN A 1 91 ? 2.707 -13.702 -10.946 1.00 96.88 91 ASN A N 1
ATOM 685 C CA . ASN A 1 91 ? 3.606 -13.646 -12.109 1.00 96.88 91 ASN A CA 1
ATOM 686 C C . ASN A 1 91 ? 3.494 -12.325 -12.903 1.00 96.88 91 ASN A C 1
ATOM 688 O O . ASN A 1 91 ? 3.459 -12.335 -14.135 1.00 96.88 91 ASN A O 1
ATOM 692 N N . LEU A 1 92 ? 3.403 -11.196 -12.193 1.00 97.06 92 LEU A N 1
ATOM 693 C CA . LEU A 1 92 ? 3.283 -9.855 -12.772 1.00 97.06 92 LEU A CA 1
ATOM 694 C C . LEU A 1 92 ? 4.532 -9.011 -12.517 1.00 97.06 92 LEU A C 1
ATOM 696 O O . LEU A 1 92 ? 5.145 -9.124 -11.457 1.00 97.06 92 LEU A O 1
ATOM 700 N N . GLU A 1 93 ? 4.816 -8.119 -13.463 1.00 98.25 93 GLU A N 1
ATOM 701 C CA . GLU A 1 93 ? 5.851 -7.083 -13.432 1.00 98.25 93 GLU A CA 1
ATOM 702 C C . GLU A 1 93 ? 5.209 -5.693 -13.355 1.00 98.25 93 GLU A C 1
ATOM 704 O O . GLU A 1 93 ? 4.102 -5.469 -13.855 1.00 98.25 93 GLU A O 1
ATOM 709 N N . THR A 1 94 ? 5.902 -4.722 -12.756 1.00 98.12 94 THR A N 1
ATOM 710 C CA . THR A 1 94 ? 5.380 -3.367 -12.467 1.00 98.12 94 THR A CA 1
ATOM 711 C C . THR A 1 94 ? 4.100 -3.348 -11.629 1.00 98.12 94 THR A C 1
ATOM 713 O O . THR A 1 94 ? 3.308 -2.403 -11.695 1.00 98.12 94 THR A O 1
ATOM 716 N N . PHE A 1 95 ? 3.879 -4.390 -10.826 1.00 98.62 95 PHE A N 1
ATOM 717 C CA . PHE A 1 95 ? 2.701 -4.510 -9.976 1.00 98.62 95 PHE A CA 1
ATOM 718 C C . PHE A 1 95 ? 2.644 -3.381 -8.937 1.00 98.62 95 PHE A C 1
ATOM 720 O O . PHE A 1 95 ? 3.591 -3.166 -8.184 1.00 98.62 95 PHE A O 1
ATOM 727 N N . GLY A 1 96 ? 1.527 -2.651 -8.889 1.00 98.44 96 GLY A N 1
ATOM 728 C CA . GLY A 1 96 ? 1.377 -1.493 -8.002 1.00 98.44 96 GLY A CA 1
ATOM 729 C C . GLY A 1 96 ? 1.703 -0.153 -8.659 1.00 98.44 96 GLY A C 1
ATOM 730 O O . GLY A 1 96 ? 1.842 0.844 -7.955 1.00 98.44 96 GLY A O 1
ATOM 731 N N . TYR A 1 97 ? 1.820 -0.097 -9.990 1.00 98.50 97 TYR A N 1
ATOM 732 C CA . TYR A 1 97 ? 2.066 1.161 -10.703 1.00 98.50 97 TYR A CA 1
ATOM 733 C C . TYR A 1 97 ? 0.865 2.117 -10.657 1.00 98.50 97 TYR A C 1
ATOM 735 O O . TYR A 1 97 ? 1.035 3.333 -10.625 1.00 98.50 97 TYR A O 1
ATOM 743 N N . SER A 1 98 ? -0.353 1.574 -10.632 1.00 98.62 98 SER A N 1
ATOM 744 C CA . SER A 1 98 ? -1.591 2.322 -10.408 1.00 98.62 98 SER A CA 1
ATOM 745 C C . SER A 1 98 ? -2.490 1.570 -9.432 1.00 98.62 98 SER A C 1
ATOM 747 O O . SER A 1 98 ? -2.481 0.339 -9.393 1.00 98.62 98 SER A O 1
ATOM 749 N N . LEU A 1 99 ? -3.247 2.316 -8.628 1.00 98.62 99 LEU A N 1
ATOM 750 C CA . LEU A 1 99 ? -4.107 1.781 -7.575 1.00 98.62 99 LEU A CA 1
ATOM 751 C C . LEU A 1 99 ? -5.469 2.481 -7.603 1.00 98.62 99 LEU A C 1
ATOM 753 O O . LEU A 1 99 ? -5.536 3.689 -7.834 1.00 98.62 99 LEU A O 1
ATOM 757 N N . SER A 1 100 ? -6.535 1.735 -7.323 1.00 98.06 100 SER A N 1
ATOM 758 C CA . SER A 1 100 ? -7.871 2.277 -7.056 1.00 98.06 100 SER A CA 1
ATOM 759 C C . SER A 1 100 ? -8.539 1.445 -5.966 1.00 98.06 100 SER A C 1
ATOM 761 O O . SER A 1 100 ? -8.792 0.264 -6.187 1.00 98.06 100 SER A O 1
ATOM 763 N N . GLY A 1 101 ? -8.816 2.045 -4.809 1.00 95.81 101 GLY A N 1
ATOM 764 C CA . GLY A 1 101 ? -9.517 1.398 -3.696 1.00 95.81 101 GLY A CA 1
ATOM 765 C C . GLY A 1 101 ? -10.751 2.173 -3.232 1.00 95.81 101 GLY A C 1
ATOM 766 O O . GLY A 1 101 ? -11.186 3.116 -3.897 1.00 95.81 101 GLY A O 1
ATOM 767 N N . GLY A 1 102 ? -11.313 1.762 -2.091 1.00 93.31 102 GLY A N 1
ATOM 768 C CA . GLY A 1 102 ? -12.379 2.494 -1.394 1.00 93.31 102 GLY A CA 1
ATOM 769 C C . GLY A 1 102 ? -13.808 2.159 -1.832 1.00 93.31 102 GLY A C 1
ATOM 770 O O . GLY A 1 102 ? -14.754 2.750 -1.314 1.00 93.31 102 GLY A O 1
ATOM 771 N N . LEU A 1 103 ? -13.989 1.207 -2.753 1.00 94.75 103 LEU A N 1
ATOM 772 C CA . LEU A 1 103 ? -15.302 0.748 -3.211 1.00 94.75 103 LEU A CA 1
ATOM 773 C C . LEU A 1 103 ? -15.448 -0.755 -3.005 1.00 94.75 103 LEU A C 1
ATOM 775 O O . LEU A 1 103 ? -14.548 -1.515 -3.342 1.00 94.75 103 LEU A O 1
ATOM 779 N N . ASP A 1 104 ? -16.597 -1.161 -2.480 1.00 95.00 104 ASP A N 1
ATOM 780 C CA . ASP A 1 104 ? -17.011 -2.558 -2.367 1.00 95.00 104 ASP A CA 1
ATOM 781 C C . ASP A 1 104 ? -17.551 -3.028 -3.728 1.00 95.00 104 ASP A C 1
ATOM 783 O O . ASP A 1 104 ? -18.585 -2.543 -4.197 1.00 95.00 104 ASP A O 1
ATOM 787 N N . MET A 1 105 ? -16.812 -3.912 -4.401 1.00 93.94 105 MET A N 1
ATOM 788 C CA . MET A 1 105 ? -17.116 -4.342 -5.768 1.00 93.94 105 MET A CA 1
ATOM 789 C C . MET A 1 105 ? -17.955 -5.620 -5.808 1.00 93.94 105 MET A C 1
ATOM 791 O O . MET A 1 105 ? -18.544 -5.927 -6.849 1.00 93.94 105 MET A O 1
ATOM 795 N N . ASP A 1 106 ? -18.016 -6.370 -4.707 1.00 92.44 106 ASP A N 1
ATOM 796 C CA . ASP A 1 106 ? -18.760 -7.627 -4.612 1.00 92.44 106 ASP A CA 1
ATOM 797 C C . ASP A 1 106 ? -19.967 -7.571 -3.654 1.00 92.44 106 ASP A C 1
ATOM 799 O O . ASP A 1 106 ? -20.708 -8.551 -3.544 1.00 92.44 106 ASP A O 1
ATOM 803 N N . ASN A 1 107 ? -20.234 -6.404 -3.064 1.00 94.56 107 ASN A N 1
ATOM 804 C CA . ASN A 1 107 ? -21.281 -6.133 -2.078 1.00 94.56 107 ASN A CA 1
ATOM 805 C C . ASN A 1 107 ? -21.138 -6.963 -0.791 1.00 94.56 107 ASN A C 1
ATOM 807 O O . ASN A 1 107 ? -22.148 -7.350 -0.190 1.00 94.56 107 ASN A O 1
ATOM 811 N N . ASN A 1 108 ? -19.909 -7.270 -0.363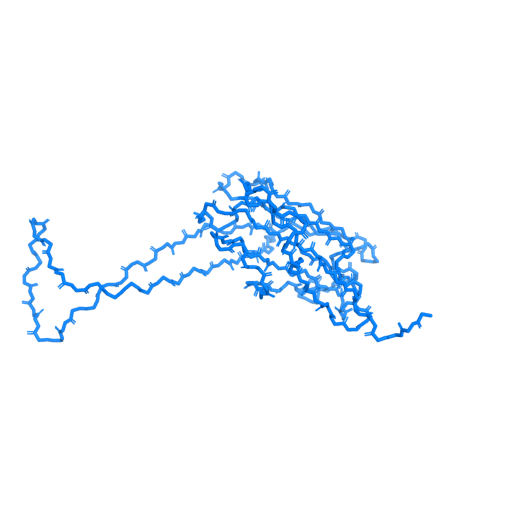 1.00 89.56 108 ASN A N 1
ATOM 812 C CA . ASN A 1 108 ? -19.662 -7.995 0.887 1.00 89.56 108 ASN A CA 1
ATOM 813 C C . ASN A 1 108 ? -19.590 -7.085 2.133 1.00 89.56 108 ASN A C 1
ATOM 815 O O . ASN A 1 108 ? -19.481 -7.578 3.259 1.00 89.56 108 ASN A O 1
ATOM 819 N N . GLY A 1 109 ? -19.692 -5.770 1.945 1.00 91.25 109 GLY A N 1
ATOM 820 C CA . GLY A 1 109 ? -19.635 -4.742 2.976 1.00 91.25 109 GLY A CA 1
ATOM 821 C C . GLY A 1 109 ? -18.240 -4.163 3.215 1.00 91.25 109 GLY A C 1
ATOM 822 O O . GLY A 1 109 ? -18.121 -3.228 4.014 1.00 91.25 109 GLY A O 1
ATOM 823 N N . TYR A 1 110 ? -17.199 -4.669 2.553 1.00 92.56 110 TYR A N 1
ATOM 824 C CA . TYR A 1 110 ? -15.810 -4.243 2.705 1.00 92.56 110 TYR A CA 1
ATOM 825 C C . TYR A 1 110 ? -15.285 -3.648 1.391 1.00 92.56 110 TYR A C 1
ATOM 827 O O . TYR A 1 110 ? -15.541 -4.202 0.328 1.00 92.56 110 TYR A O 1
ATOM 835 N N . PRO A 1 111 ? -14.553 -2.522 1.431 1.00 94.38 111 PRO A N 1
ATOM 836 C CA . PRO A 1 111 ? -13.937 -1.978 0.228 1.00 94.38 111 PRO A CA 1
ATOM 837 C C . PRO A 1 111 ? -12.882 -2.919 -0.363 1.00 94.38 111 PRO A C 1
ATOM 839 O O . PRO A 1 111 ? -12.122 -3.545 0.374 1.00 94.38 111 PRO A O 1
ATOM 842 N N . ASP A 1 112 ? -12.780 -2.943 -1.685 1.00 95.06 112 ASP A N 1
ATOM 843 C CA . ASP A 1 112 ? -11.829 -3.748 -2.447 1.00 95.06 112 ASP A CA 1
ATOM 844 C C . ASP A 1 112 ? -10.709 -2.885 -3.055 1.00 95.06 112 ASP A C 1
ATOM 846 O O . ASP A 1 112 ? -10.739 -1.650 -3.009 1.00 95.06 112 ASP A O 1
ATOM 850 N N . LEU A 1 113 ? -9.703 -3.539 -3.648 1.00 97.38 113 LEU A N 1
ATOM 851 C CA . LEU A 1 113 ? -8.536 -2.886 -4.247 1.00 97.38 113 LEU A CA 1
ATOM 852 C C . LEU A 1 113 ? -8.259 -3.391 -5.671 1.00 97.38 113 LEU A C 1
ATOM 854 O O . LEU A 1 113 ? -8.037 -4.579 -5.895 1.00 97.38 113 LEU A O 1
ATOM 858 N N . LEU A 1 114 ? -8.181 -2.467 -6.629 1.00 97.81 114 LEU A N 1
ATOM 859 C CA . LEU A 1 114 ? -7.671 -2.696 -7.982 1.00 97.81 114 LEU A CA 1
ATOM 860 C C . LEU A 1 114 ? -6.205 -2.266 -8.097 1.00 97.81 114 LEU A C 1
ATOM 862 O O . LEU A 1 114 ? -5.832 -1.176 -7.653 1.00 97.81 114 LEU A O 1
ATOM 866 N N . ILE A 1 115 ? -5.392 -3.096 -8.750 1.00 98.50 115 ILE A N 1
ATOM 867 C CA . ILE A 1 115 ? -3.946 -2.897 -8.906 1.00 98.50 115 ILE A CA 1
ATOM 868 C C . ILE A 1 115 ? -3.551 -3.059 -10.372 1.00 98.50 115 ILE A C 1
ATOM 870 O O . ILE A 1 115 ? -3.805 -4.099 -10.978 1.00 98.50 115 ILE A O 1
ATOM 874 N N . GLY A 1 116 ? -2.905 -2.043 -10.943 1.00 98.50 116 GLY A N 1
ATOM 875 C CA . GLY A 1 116 ? -2.351 -2.087 -12.294 1.00 98.50 116 GLY A CA 1
ATOM 876 C C . GLY A 1 116 ? -0.916 -2.617 -12.339 1.00 98.50 116 GLY A C 1
ATOM 877 O O . GLY A 1 116 ? -0.088 -2.278 -11.489 1.00 98.50 116 GLY A O 1
ATOM 878 N N . ALA A 1 117 ? -0.630 -3.410 -13.373 1.00 98.50 117 ALA A N 1
ATOM 879 C CA . ALA A 1 117 ? 0.682 -3.949 -13.728 1.00 98.50 117 ALA A CA 1
ATOM 880 C C . ALA A 1 117 ? 0.879 -3.776 -15.245 1.00 98.50 117 ALA A C 1
ATOM 882 O O . ALA A 1 117 ? 0.551 -4.659 -16.043 1.00 98.50 117 ALA A O 1
ATOM 883 N N . PHE A 1 118 ? 1.302 -2.578 -15.661 1.00 97.81 118 PHE A N 1
ATOM 884 C CA . PHE A 1 118 ? 1.197 -2.166 -17.064 1.00 97.81 118 PHE A CA 1
ATOM 885 C C . PHE A 1 118 ? 2.164 -2.922 -17.987 1.00 97.81 118 PHE A C 1
ATOM 887 O O . PHE A 1 118 ? 1.779 -3.234 -19.112 1.00 97.81 118 PHE A O 1
ATOM 894 N N . GLU A 1 119 ? 3.372 -3.276 -17.529 1.00 97.94 119 GLU A N 1
ATOM 895 C CA . GLU A 1 119 ? 4.309 -4.084 -18.331 1.00 97.94 119 GLU A CA 1
ATOM 896 C C . GLU A 1 119 ? 3.765 -5.492 -18.586 1.00 97.94 119 GLU A C 1
ATOM 898 O O . GLU A 1 119 ? 3.962 -6.054 -19.662 1.00 97.94 119 GLU A O 1
ATOM 903 N N . SER A 1 120 ? 2.981 -6.024 -17.649 1.00 98.12 120 SER A N 1
ATOM 904 C CA . SER A 1 120 ? 2.251 -7.283 -17.816 1.00 98.12 120 SER A CA 1
ATOM 905 C C . SER A 1 120 ? 0.882 -7.122 -18.481 1.00 98.12 120 SER A C 1
ATOM 907 O O . SER A 1 120 ? 0.134 -8.095 -18.559 1.00 98.12 120 SER A O 1
ATOM 909 N N . SER A 1 121 ? 0.517 -5.919 -18.947 1.00 97.94 121 SER A N 1
ATOM 910 C CA . SER A 1 121 ? -0.787 -5.624 -19.567 1.00 97.94 121 SER A CA 1
ATOM 911 C C . SER A 1 121 ? -1.984 -6.129 -18.746 1.00 97.94 121 SER A C 1
ATOM 913 O O . SER A 1 121 ? -2.967 -6.617 -19.302 1.00 97.94 121 SER A O 1
ATOM 915 N N . SER A 1 122 ? -1.883 -6.053 -17.416 1.00 97.06 122 SER A N 1
ATOM 916 C CA . SER A 1 122 ? -2.814 -6.710 -16.495 1.00 97.06 122 SER A CA 1
ATOM 917 C C . SER A 1 122 ? -3.315 -5.769 -15.402 1.00 97.06 122 SER A C 1
ATOM 919 O O . SER A 1 122 ? -2.630 -4.829 -14.989 1.00 97.06 122 SER A O 1
ATOM 921 N N . VAL A 1 123 ? -4.523 -6.055 -14.915 1.00 97.19 123 VAL A N 1
ATOM 922 C CA . VAL A 1 123 ? -5.125 -5.441 -13.727 1.00 97.19 123 VAL A CA 1
ATOM 923 C C . VAL A 1 123 ? -5.616 -6.560 -12.816 1.00 97.19 123 VAL A C 1
ATOM 925 O O . VAL A 1 123 ? -6.232 -7.513 -13.289 1.00 97.19 123 VAL A O 1
ATOM 928 N N . VAL A 1 124 ? -5.349 -6.441 -11.518 1.00 96.56 124 VAL A N 1
ATOM 929 C CA . VAL A 1 124 ? -5.762 -7.403 -10.491 1.00 96.56 124 VAL A CA 1
ATOM 930 C C . VAL A 1 124 ? -6.805 -6.762 -9.585 1.00 96.56 124 VAL A C 1
ATOM 932 O O . VAL A 1 124 ? -6.582 -5.664 -9.083 1.00 96.56 124 VAL A O 1
ATOM 935 N N . LEU A 1 125 ? -7.922 -7.458 -9.360 1.00 95.62 125 LEU A N 1
ATOM 936 C CA . LEU A 1 125 ? -8.898 -7.133 -8.318 1.00 95.62 125 LEU A CA 1
ATOM 937 C C . LEU A 1 125 ? -8.629 -8.003 -7.088 1.00 95.62 125 LEU A C 1
ATOM 939 O O . LEU A 1 125 ? -8.697 -9.232 -7.159 1.00 95.62 125 LEU A O 1
ATOM 943 N N . LEU A 1 126 ? -8.353 -7.355 -5.963 1.00 94.31 126 LEU A N 1
ATOM 944 C CA . LEU A 1 126 ? -8.248 -7.977 -4.653 1.00 94.31 126 LEU A CA 1
ATOM 945 C C . LEU A 1 126 ? -9.492 -7.664 -3.849 1.00 94.31 126 LEU A C 1
ATOM 947 O O . LEU A 1 126 ? -9.830 -6.494 -3.672 1.00 94.31 126 LEU A O 1
ATOM 951 N N . ARG A 1 127 ? -10.138 -8.719 -3.356 1.00 92.38 127 ARG A N 1
ATOM 952 C CA . ARG A 1 127 ? -11.337 -8.590 -2.538 1.00 92.38 127 ARG A CA 1
ATOM 953 C C . ARG A 1 127 ? -10.994 -8.688 -1.066 1.00 92.38 127 ARG A C 1
ATOM 955 O O . ARG A 1 127 ? -10.206 -9.558 -0.668 1.00 92.38 127 ARG A O 1
ATOM 962 N N . THR A 1 128 ? -11.585 -7.813 -0.268 1.00 89.19 128 THR A N 1
ATOM 963 C CA . THR A 1 128 ? -11.417 -7.840 1.184 1.00 89.19 128 THR A CA 1
ATOM 964 C C . THR A 1 128 ? -12.301 -8.927 1.779 1.00 89.19 128 THR A C 1
ATOM 966 O O . THR A 1 128 ? -13.436 -9.131 1.358 1.00 89.19 128 THR A O 1
ATOM 969 N N . ARG A 1 129 ? -11.779 -9.678 2.753 1.00 81.56 129 ARG A N 1
ATOM 970 C CA . ARG A 1 129 ? -12.566 -10.691 3.464 1.00 81.56 129 ARG A CA 1
ATOM 971 C C . ARG A 1 129 ? -13.278 -10.100 4.677 1.00 81.56 129 ARG A C 1
ATOM 973 O O . ARG A 1 129 ? -12.669 -9.301 5.386 1.00 81.56 129 ARG A O 1
ATOM 980 N N . PRO A 1 130 ? -14.486 -10.594 5.004 1.00 78.31 130 PRO A N 1
ATOM 981 C CA . PRO A 1 130 ? -15.105 -10.304 6.283 1.00 78.31 130 PRO A CA 1
ATOM 982 C C . PRO A 1 130 ? -14.206 -10.682 7.457 1.00 78.31 130 PRO A C 1
ATOM 984 O O . PRO A 1 130 ? -13.612 -11.764 7.481 1.00 78.31 130 PRO A O 1
ATOM 987 N N . ILE A 1 131 ? -14.137 -9.790 8.439 1.00 75.88 131 ILE A N 1
ATOM 988 C CA . ILE A 1 131 ? -13.315 -9.966 9.634 1.00 75.88 131 ILE A CA 1
ATOM 989 C C . ILE A 1 131 ? -14.146 -10.617 10.728 1.00 75.88 131 ILE A C 1
ATOM 991 O O . ILE A 1 131 ? -15.277 -10.218 10.998 1.00 75.88 131 ILE A O 1
ATOM 995 N N . ILE A 1 132 ? -13.561 -11.630 11.363 1.00 70.44 132 ILE A N 1
ATOM 996 C CA . ILE A 1 132 ? -14.147 -12.315 12.511 1.00 70.44 132 ILE A CA 1
ATOM 997 C C . ILE A 1 132 ? -13.388 -11.857 13.751 1.00 70.44 132 ILE A C 1
ATOM 999 O O . ILE A 1 132 ? -12.214 -12.186 13.920 1.00 70.44 132 ILE A O 1
ATOM 1003 N N . GLU A 1 133 ? -14.064 -11.124 14.632 1.00 65.06 133 GLU A N 1
ATOM 1004 C CA . GLU A 1 133 ? -13.531 -10.806 15.953 1.00 65.06 133 GLU A CA 1
ATOM 1005 C C . GLU A 1 133 ? -13.722 -12.015 16.882 1.00 65.06 133 GLU A C 1
ATOM 1007 O O . GLU A 1 133 ? -14.845 -12.433 17.170 1.00 65.06 133 GLU A O 1
ATOM 1012 N N . LEU A 1 134 ? -12.615 -12.614 17.335 1.00 63.97 134 LEU A N 1
ATOM 1013 C CA . LEU A 1 134 ? -12.627 -13.711 18.303 1.00 63.97 134 LEU A CA 1
ATOM 1014 C C . LEU A 1 134 ? -12.275 -13.177 19.689 1.00 63.97 134 LEU A C 1
ATOM 1016 O O . LEU A 1 134 ? -11.114 -12.908 19.988 1.00 63.97 134 LEU A O 1
ATOM 1020 N N . THR A 1 135 ? -13.270 -13.072 20.564 1.00 64.81 135 THR A N 1
ATOM 1021 C CA . THR A 1 135 ? -13.046 -12.737 21.973 1.00 64.81 135 THR A CA 1
ATOM 1022 C C . THR A 1 135 ? -12.882 -14.019 22.786 1.00 64.81 135 THR A C 1
ATOM 1024 O O . THR A 1 135 ? -13.847 -14.742 23.028 1.00 64.81 135 THR A O 1
ATOM 1027 N N . THR A 1 136 ? -11.660 -14.315 23.233 1.00 61.84 136 THR A N 1
ATOM 1028 C CA . THR A 1 136 ? -11.400 -15.437 24.149 1.00 61.84 136 THR A CA 1
ATOM 1029 C C . THR A 1 136 ? -11.245 -14.941 25.578 1.00 61.84 136 THR A C 1
ATOM 1031 O O . THR A 1 136 ? -10.468 -14.023 25.835 1.00 61.84 136 THR A O 1
ATOM 1034 N N . THR A 1 137 ? -11.926 -15.581 26.523 1.00 68.00 137 THR A N 1
ATOM 1035 C CA . THR A 1 137 ? -11.761 -15.325 27.956 1.00 68.00 137 THR A CA 1
ATOM 1036 C C . THR A 1 137 ? -11.058 -16.513 28.609 1.00 68.00 137 THR A C 1
ATOM 1038 O O . THR A 1 137 ? -11.462 -17.661 28.436 1.00 68.00 137 THR A O 1
ATOM 1041 N N . ALA A 1 138 ? -9.982 -16.251 29.354 1.00 62.91 138 ALA A N 1
ATOM 1042 C CA . ALA A 1 138 ? -9.263 -17.269 30.116 1.00 62.91 138 ALA A CA 1
ATOM 1043 C C . ALA A 1 138 ? -9.412 -16.982 31.615 1.00 62.91 138 ALA A C 1
ATOM 1045 O O . ALA A 1 138 ? -8.888 -15.995 32.132 1.00 62.91 138 ALA A O 1
ATOM 1046 N N . GLY A 1 139 ? -10.160 -17.841 32.308 1.00 66.31 139 GLY A N 1
ATOM 1047 C CA . GLY A 1 139 ? -10.223 -17.860 33.769 1.00 66.31 139 GLY A CA 1
ATOM 1048 C C . GLY A 1 139 ? -9.112 -18.734 34.369 1.00 66.31 139 GLY A C 1
ATOM 1049 O O . GLY A 1 139 ? -8.522 -19.545 33.656 1.00 66.31 139 GLY A O 1
ATOM 1050 N N . PRO A 1 140 ? -8.811 -18.602 35.674 1.00 59.25 140 PRO A N 1
ATOM 1051 C CA . PRO A 1 140 ? -7.866 -19.491 36.345 1.00 59.25 140 PRO A CA 1
ATOM 1052 C C . PRO A 1 140 ? -8.326 -20.956 36.251 1.00 59.25 140 PRO A C 1
ATOM 1054 O O . PRO A 1 140 ? -9.500 -21.264 36.453 1.00 59.25 140 PRO A O 1
ATOM 1057 N N . GLU A 1 141 ? -7.369 -21.851 35.998 1.00 57.88 141 GLU A N 1
ATOM 1058 C CA . GLU A 1 141 ? -7.525 -23.283 35.672 1.00 57.88 141 GLU A CA 1
ATOM 1059 C C . GLU A 1 141 ? -8.278 -24.119 36.735 1.00 57.88 141 GLU A C 1
ATOM 1061 O O . GLU A 1 141 ? -8.612 -25.278 36.514 1.00 57.88 141 GLU A O 1
ATOM 1066 N N . SER A 1 142 ? -8.592 -23.543 37.901 1.00 49.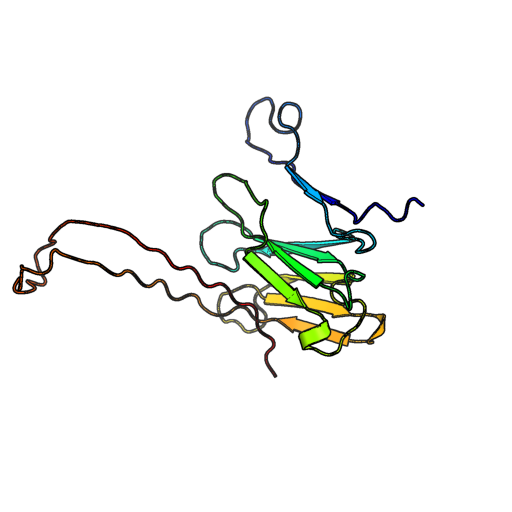94 142 SER A N 1
ATOM 1067 C CA . SER A 1 142 ? -9.207 -24.237 39.044 1.00 49.94 142 SER A CA 1
ATOM 1068 C C . SER A 1 142 ? -10.677 -23.892 39.302 1.00 49.94 142 SER A C 1
ATOM 1070 O O . SER A 1 142 ? -11.229 -24.313 40.316 1.00 49.94 142 SER A O 1
ATOM 1072 N N . ALA A 1 143 ? -11.340 -23.145 38.419 1.00 46.75 143 ALA A N 1
ATOM 1073 C CA . ALA A 1 143 ? -12.757 -22.834 38.571 1.00 46.75 143 ALA A CA 1
ATOM 1074 C C . ALA A 1 143 ? -13.570 -23.474 37.441 1.00 46.75 143 ALA A C 1
ATOM 1076 O O . ALA A 1 143 ? -13.864 -22.836 36.430 1.00 46.75 143 ALA A O 1
ATOM 1077 N N . LEU A 1 144 ? -14.008 -24.725 37.640 1.00 44.09 144 LEU A N 1
ATOM 1078 C CA . LEU A 1 144 ? -15.233 -25.209 36.996 1.00 44.09 144 LEU A CA 1
ATOM 1079 C C . LEU A 1 144 ? -16.395 -24.377 37.547 1.00 44.09 144 LEU A C 1
ATOM 1081 O O . LEU A 1 144 ? -17.118 -24.781 38.457 1.00 44.09 144 LEU A O 1
ATOM 1085 N N . THR A 1 145 ? -16.532 -23.159 37.039 1.00 49.94 145 THR A N 1
ATOM 1086 C CA . THR A 1 145 ? -17.651 -22.298 37.374 1.00 49.94 145 THR A CA 1
ATOM 1087 C C . THR A 1 145 ? -18.810 -22.774 36.522 1.00 49.94 145 THR A C 1
ATOM 1089 O O . THR A 1 145 ? -18.736 -22.759 35.295 1.00 49.94 145 THR A O 1
ATOM 1092 N N . ARG A 1 146 ? -19.881 -23.234 37.175 1.00 44.06 146 ARG A N 1
ATOM 1093 C CA . ARG A 1 146 ? -21.193 -23.391 36.543 1.00 44.06 146 ARG A CA 1
ATOM 1094 C C . ARG A 1 146 ? -21.468 -22.090 35.780 1.00 44.06 146 ARG A C 1
ATOM 1096 O O . ARG A 1 146 ? -21.591 -21.045 36.417 1.00 44.06 146 ARG A O 1
ATOM 1103 N N . ILE A 1 147 ? -21.480 -22.146 34.448 1.00 52.22 147 ILE A N 1
ATOM 1104 C CA . ILE A 1 147 ? -21.795 -20.987 33.612 1.00 52.22 147 ILE A CA 1
ATOM 1105 C C . ILE A 1 147 ? -23.269 -20.682 33.865 1.00 52.22 147 ILE A C 1
ATOM 1107 O O . ILE A 1 147 ? -24.152 -21.410 33.415 1.00 52.22 147 ILE A O 1
ATOM 1111 N N . ASP A 1 148 ? -23.519 -19.663 34.677 1.00 52.56 148 ASP A N 1
ATOM 1112 C CA . ASP A 1 148 ? -24.840 -19.085 34.858 1.00 52.56 148 ASP A CA 1
ATOM 1113 C C . ASP A 1 148 ? -25.015 -18.029 33.755 1.00 52.56 148 ASP A C 1
ATOM 1115 O O . ASP A 1 148 ? -24.313 -17.015 33.790 1.00 52.56 148 ASP A O 1
ATOM 1119 N N . PRO A 1 149 ? -25.910 -18.236 32.770 1.00 51.88 149 PRO A N 1
ATOM 1120 C CA . PRO A 1 149 ? -26.134 -17.279 31.685 1.00 51.88 149 PRO A CA 1
ATOM 1121 C C . PRO A 1 149 ? -26.637 -15.907 32.170 1.00 51.88 149 PRO A C 1
ATOM 1123 O O . PRO A 1 149 ? -26.694 -14.976 31.375 1.00 51.88 149 PRO A O 1
ATOM 1126 N N . ASN A 1 150 ? -26.957 -15.761 33.463 1.00 53.19 150 ASN A N 1
ATOM 1127 C CA . ASN A 1 150 ? -27.364 -14.502 34.083 1.00 53.19 150 ASN A CA 1
ATOM 1128 C C . ASN A 1 150 ? -26.291 -13.855 34.981 1.00 53.19 150 ASN A C 1
ATOM 1130 O O . ASN A 1 150 ? -26.598 -12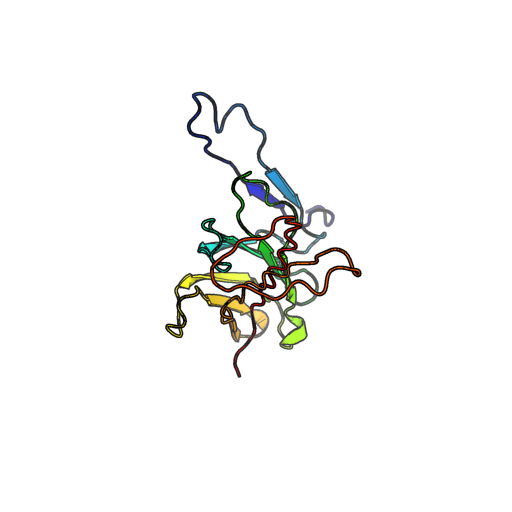.877 35.668 1.00 53.19 150 ASN A O 1
ATOM 1134 N N . LYS A 1 151 ? -25.046 -14.358 35.018 1.00 42.75 151 LYS A N 1
ATOM 1135 C CA . LYS A 1 151 ? -23.959 -13.740 35.802 1.00 42.75 151 LYS A CA 1
ATOM 1136 C C . LYS A 1 151 ? -22.667 -13.550 35.014 1.00 42.75 151 LYS A C 1
ATOM 1138 O O . LYS A 1 151 ? -22.061 -14.501 34.533 1.00 42.75 151 LYS A O 1
ATOM 1143 N N . THR A 1 152 ? -22.179 -12.313 35.013 1.00 39.44 152 THR A N 1
ATOM 1144 C CA . THR A 1 152 ? -20.861 -11.925 34.498 1.00 39.44 152 THR A CA 1
ATOM 1145 C C . THR A 1 152 ? -19.781 -12.229 35.544 1.00 39.44 152 THR A C 1
ATOM 1147 O O . THR A 1 152 ? -19.833 -11.697 36.653 1.00 39.44 152 THR A O 1
ATOM 1150 N N . VAL A 1 153 ? -18.794 -13.071 35.218 1.00 43.12 153 VAL A N 1
ATOM 1151 C CA . VAL A 1 153 ? -17.596 -13.290 36.052 1.00 43.12 153 VAL A CA 1
ATOM 1152 C C . VAL A 1 153 ? -16.381 -12.688 35.348 1.00 43.12 153 VAL A C 1
ATOM 1154 O O . VAL A 1 153 ? -16.144 -12.943 34.172 1.00 43.12 153 VAL A O 1
ATOM 1157 N N . VAL A 1 154 ? -15.638 -11.859 36.086 1.00 55.34 154 VAL A N 1
ATOM 1158 C CA . VAL A 1 154 ? -14.616 -10.931 35.584 1.00 55.34 154 VAL A CA 1
ATOM 1159 C C . VAL A 1 154 ? -13.206 -11.502 35.758 1.00 55.34 154 VAL A C 1
ATOM 1161 O O . VAL A 1 154 ? -12.802 -11.803 36.881 1.00 55.34 154 VAL A O 1
ATOM 1164 N N . LYS A 1 155 ? -12.435 -11.556 34.667 1.00 37.78 155 LYS A N 1
ATOM 1165 C CA . LYS A 1 155 ? -11.052 -11.048 34.579 1.00 37.78 155 LYS A CA 1
ATOM 1166 C C . LYS A 1 155 ? -10.665 -11.027 33.100 1.00 37.78 155 LYS A C 1
ATOM 1168 O O . LYS A 1 155 ? -10.385 -12.061 32.504 1.00 37.78 155 LYS A O 1
ATOM 1173 N N . GLU A 1 156 ? -10.741 -9.849 32.498 1.00 38.97 156 GLU A N 1
ATOM 1174 C CA . GLU A 1 156 ? -10.531 -9.663 31.066 1.00 38.97 156 GLU A CA 1
ATOM 1175 C C . GLU A 1 156 ? -9.045 -9.504 30.765 1.00 38.97 156 GLU A C 1
ATOM 1177 O O . GLU A 1 156 ? -8.395 -8.565 31.221 1.00 38.97 156 GLU A O 1
ATOM 1182 N N . ILE A 1 157 ? -8.506 -10.429 29.980 1.00 40.53 157 ILE A N 1
ATOM 1183 C CA . ILE A 1 157 ? -7.331 -10.159 29.162 1.00 40.53 157 ILE A CA 1
ATOM 1184 C C . ILE A 1 157 ? -7.834 -10.263 27.729 1.00 40.53 157 ILE A C 1
ATOM 1186 O O . ILE A 1 157 ? -8.203 -11.343 27.272 1.00 40.53 157 ILE A O 1
ATOM 1190 N N . HIS A 1 158 ? -7.957 -9.118 27.066 1.00 37.09 158 HIS A N 1
ATOM 1191 C CA . HIS A 1 158 ? -8.414 -9.041 25.687 1.00 37.09 158 HIS A CA 1
ATOM 1192 C C . HIS A 1 158 ? -7.224 -9.262 24.758 1.00 37.09 158 HIS A C 1
ATOM 1194 O O . HIS A 1 158 ? -6.341 -8.413 24.657 1.00 37.09 158 HIS A O 1
ATOM 1200 N N . TYR A 1 159 ? -7.206 -10.406 24.080 1.00 36.62 159 TYR A N 1
ATOM 1201 C CA . TYR A 1 159 ? -6.363 -10.610 22.911 1.00 36.62 159 TYR A CA 1
ATOM 1202 C C . TYR A 1 159 ? -7.241 -10.396 21.679 1.00 36.62 159 TYR A C 1
ATOM 1204 O O . TYR A 1 159 ? -8.109 -11.215 21.397 1.00 36.62 159 TYR A O 1
ATOM 1212 N N . GLN A 1 160 ? -7.047 -9.279 20.978 1.00 37.84 160 GLN A N 1
ATOM 1213 C CA . GLN A 1 160 ? -7.641 -9.050 19.663 1.00 37.84 160 GLN A CA 1
ATOM 1214 C C . GLN A 1 160 ? -6.622 -9.474 18.604 1.00 37.84 160 GLN A C 1
ATOM 1216 O O . GLN A 1 160 ? -5.518 -8.936 18.546 1.00 37.84 160 GLN A O 1
ATOM 1221 N N . ILE A 1 161 ? -6.978 -10.464 17.788 1.00 37.88 161 ILE A N 1
ATOM 1222 C CA . ILE A 1 161 ? -6.211 -10.843 16.599 1.00 37.88 161 ILE A CA 1
ATOM 1223 C C . ILE A 1 161 ? -7.038 -10.384 15.404 1.00 37.88 161 ILE A C 1
ATOM 1225 O O . ILE A 1 161 ? -8.016 -11.031 15.040 1.00 37.88 161 ILE A O 1
ATOM 1229 N N . LEU A 1 162 ? -6.663 -9.245 14.825 1.00 44.78 162 LEU A N 1
ATOM 1230 C CA . LEU A 1 162 ? -7.277 -8.726 13.609 1.00 44.78 162 LEU A CA 1
ATOM 1231 C C . LEU A 1 162 ? -6.447 -9.218 12.419 1.00 44.78 162 LEU A C 1
ATOM 1233 O O . LEU A 1 162 ? -5.326 -8.759 12.208 1.00 44.78 162 LEU A O 1
ATOM 1237 N N . LEU A 1 163 ? -6.963 -10.198 11.680 1.00 45.16 163 LEU A N 1
ATOM 1238 C CA . LEU A 1 163 ? -6.297 -10.718 10.487 1.00 45.16 163 LEU A CA 1
ATOM 1239 C C . LEU A 1 163 ? -6.980 -10.138 9.248 1.00 45.16 163 LEU A C 1
ATOM 1241 O O . LEU A 1 163 ? -7.993 -10.660 8.786 1.00 45.16 163 LEU A O 1
ATOM 1245 N N . VAL A 1 164 ? -6.424 -9.046 8.728 1.00 52.34 164 VAL A N 1
ATOM 1246 C CA . VAL A 1 164 ? -6.835 -8.463 7.446 1.00 52.34 164 VAL A CA 1
ATOM 1247 C C . VAL A 1 164 ? -6.064 -9.177 6.348 1.00 52.34 164 VAL A C 1
ATOM 1249 O O . VAL A 1 164 ? -4.835 -9.213 6.369 1.00 52.34 164 VAL A O 1
ATOM 1252 N N . LEU A 1 165 ? -6.780 -9.780 5.404 1.00 60.28 165 LEU A N 1
ATOM 1253 C CA . LEU A 1 165 ? -6.172 -10.421 4.249 1.00 60.28 165 LEU A CA 1
ATOM 1254 C C . LEU A 1 165 ? -6.941 -10.031 2.989 1.00 60.28 165 LEU A C 1
ATOM 1256 O O . LEU A 1 165 ? -8.060 -10.497 2.761 1.00 60.28 165 LEU A O 1
ATOM 1260 N N . LEU A 1 166 ? -6.307 -9.208 2.159 1.00 57.91 166 LEU A N 1
ATOM 1261 C CA . LEU A 1 166 ? -6.684 -9.040 0.760 1.00 57.91 166 LEU A CA 1
ATOM 1262 C C . LEU A 1 166 ? -6.258 -10.287 -0.023 1.00 57.91 166 LEU A C 1
ATOM 1264 O O . LEU A 1 166 ? -5.099 -10.702 0.061 1.00 57.91 166 LEU A O 1
ATOM 1268 N N . PHE A 1 167 ? -7.180 -10.874 -0.789 1.00 57.19 167 PHE A N 1
ATOM 1269 C CA . PHE A 1 167 ? -6.913 -12.033 -1.647 1.00 57.19 167 PHE A CA 1
ATOM 1270 C C . PHE A 1 167 ? -7.433 -11.810 -3.069 1.00 57.19 167 PHE A C 1
ATOM 1272 O O . PHE A 1 167 ? -8.445 -11.140 -3.280 1.00 57.19 167 PHE A O 1
ATOM 1279 N N . VAL A 1 168 ? -6.782 -12.442 -4.050 1.00 42.53 168 VAL A N 1
ATOM 1280 C CA . VAL A 1 168 ? -7.353 -12.596 -5.395 1.00 42.53 168 VAL A CA 1
ATOM 1281 C C . VAL A 1 168 ? -8.494 -13.600 -5.330 1.00 42.53 168 VAL A C 1
ATOM 1283 O O . VAL A 1 168 ? -8.330 -14.698 -4.796 1.00 42.53 168 VAL A O 1
ATOM 1286 N N . SER A 1 169 ? -9.634 -13.250 -5.921 1.00 41.75 169 SER A N 1
ATOM 1287 C CA . SER A 1 169 ? -10.581 -14.271 -6.356 1.00 41.75 169 SER A CA 1
ATOM 1288 C C . SER A 1 169 ? -10.242 -14.693 -7.770 1.00 41.75 169 SER A C 1
ATOM 1290 O O . SER A 1 169 ? -10.230 -13.852 -8.667 1.00 41.75 169 SER A O 1
ATOM 1292 N N . MET A 1 170 ? -9.988 -15.988 -7.944 1.00 38.59 170 MET A N 1
ATOM 1293 C CA . MET A 1 170 ? -10.139 -16.645 -9.243 1.00 38.59 170 MET A CA 1
ATOM 1294 C C . MET A 1 170 ? -11.621 -16.759 -9.606 1.00 38.59 170 MET A C 1
ATOM 1296 O O . MET A 1 170 ? -12.459 -16.668 -8.672 1.00 38.59 170 MET A O 1
#